Protein AF-A0A4Y2LRU8-F1 (afdb_monomer)

Structure (mmCIF, N/CA/C/O backbone):
data_AF-A0A4Y2LRU8-F1
#
_entry.id   AF-A0A4Y2LRU8-F1
#
loop_
_atom_site.group_PDB
_atom_site.id
_atom_site.type_symbol
_atom_site.label_atom_id
_atom_site.label_alt_id
_atom_site.label_comp_id
_atom_site.label_asym_id
_atom_site.label_entity_id
_atom_site.label_seq_id
_atom_site.pdbx_PDB_ins_code
_atom_site.Cartn_x
_atom_site.Cartn_y
_atom_site.C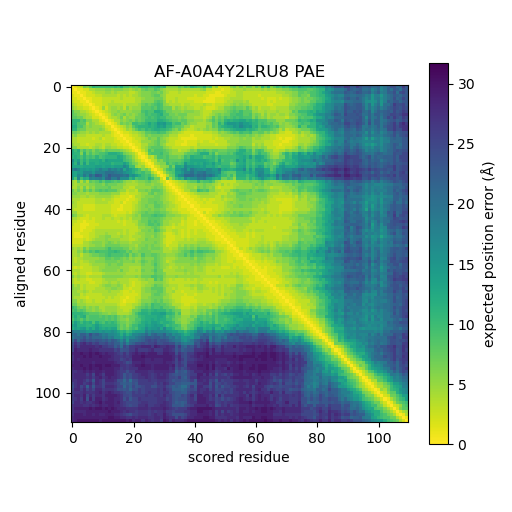artn_z
_atom_site.occupancy
_atom_site.B_iso_or_equiv
_atom_site.auth_seq_id
_atom_site.auth_comp_id
_atom_site.auth_asym_id
_atom_site.auth_atom_id
_atom_site.pdbx_PDB_model_num
ATOM 1 N N . MET A 1 1 ? 4.667 8.008 -13.797 1.00 80.56 1 MET A N 1
ATOM 2 C CA . MET A 1 1 ? 3.873 7.332 -12.744 1.00 80.56 1 MET A CA 1
ATOM 3 C C . MET A 1 1 ? 2.495 6.998 -13.292 1.00 80.56 1 MET A C 1
ATOM 5 O O . MET A 1 1 ? 2.049 7.677 -14.206 1.00 80.56 1 MET A O 1
ATOM 9 N N . ALA A 1 2 ? 1.845 5.966 -12.761 1.00 84.56 2 ALA A N 1
ATOM 10 C CA . ALA A 1 2 ? 0.486 5.568 -13.115 1.00 84.56 2 ALA A CA 1
ATOM 11 C C . ALA A 1 2 ? -0.316 5.267 -11.844 1.00 84.56 2 ALA A C 1
ATOM 13 O O . ALA A 1 2 ? 0.250 4.797 -10.857 1.00 84.56 2 ALA A O 1
ATOM 14 N N . LYS A 1 3 ? -1.623 5.531 -11.871 1.00 88.62 3 LYS A N 1
ATOM 15 C CA . LYS A 1 3 ? -2.538 5.179 -10.784 1.00 88.62 3 LYS A CA 1
ATOM 16 C C . LYS A 1 3 ? -3.187 3.837 -11.096 1.00 88.62 3 LYS A C 1
ATOM 18 O O . LYS A 1 3 ? -3.695 3.651 -12.200 1.00 88.62 3 LYS A O 1
ATOM 23 N N . ILE A 1 4 ? -3.170 2.909 -10.146 1.00 87.12 4 ILE A N 1
ATOM 24 C CA . ILE A 1 4 ? -3.835 1.610 -10.288 1.00 87.12 4 ILE A CA 1
ATOM 25 C C . ILE A 1 4 ? -4.860 1.416 -9.181 1.00 87.12 4 ILE A C 1
ATOM 27 O O . ILE A 1 4 ? -4.655 1.845 -8.047 1.00 87.12 4 ILE A O 1
ATOM 31 N N . ARG A 1 5 ? -5.953 0.727 -9.505 1.00 89.19 5 ARG A N 1
ATOM 32 C CA . ARG A 1 5 ? -6.940 0.312 -8.512 1.00 89.19 5 ARG A CA 1
ATOM 33 C C . ARG A 1 5 ? -6.516 -1.008 -7.883 1.00 89.19 5 ARG A C 1
ATOM 35 O O . ARG A 1 5 ? -6.209 -1.966 -8.591 1.00 89.19 5 ARG A O 1
ATOM 42 N N . ILE A 1 6 ? -6.548 -1.056 -6.561 1.00 88.19 6 ILE A N 1
ATOM 43 C CA . ILE A 1 6 ? -6.224 -2.235 -5.767 1.00 88.19 6 ILE A CA 1
ATOM 44 C C . ILE A 1 6 ? -7.457 -2.699 -4.997 1.00 88.19 6 ILE A C 1
ATOM 46 O O . ILE A 1 6 ? -8.370 -1.920 -4.720 1.00 88.19 6 ILE A O 1
ATOM 50 N N . SER A 1 7 ? -7.479 -3.981 -4.651 1.00 87.56 7 SER A N 1
ATOM 51 C CA . SER A 1 7 ? -8.508 -4.577 -3.804 1.00 87.56 7 SER A CA 1
ATOM 52 C C . SER A 1 7 ? -7.855 -5.464 -2.755 1.00 87.56 7 SER A C 1
ATOM 54 O O . SER A 1 7 ? -7.015 -6.294 -3.113 1.00 87.56 7 SER A O 1
ATOM 56 N N . SER A 1 8 ? -8.264 -5.337 -1.495 1.00 85.06 8 SER A N 1
ATOM 57 C CA . SER A 1 8 ? -7.790 -6.193 -0.408 1.00 85.06 8 SER A CA 1
ATOM 58 C C . SER A 1 8 ? -8.908 -7.129 0.058 1.00 85.06 8 SER A C 1
ATOM 60 O O . SER A 1 8 ? -9.740 -6.736 0.872 1.00 85.06 8 SER A O 1
ATOM 62 N N . PRO A 1 9 ? -8.959 -8.385 -0.424 1.00 79.12 9 PRO A N 1
ATOM 63 C CA . PRO A 1 9 ? -10.004 -9.327 -0.020 1.00 79.12 9 PRO A CA 1
ATOM 64 C C . PRO A 1 9 ? -9.878 -9.779 1.442 1.00 79.12 9 PRO A C 1
ATOM 66 O O . PRO A 1 9 ? -10.834 -10.318 1.989 1.00 79.12 9 PRO A O 1
ATOM 69 N N . ARG A 1 10 ? -8.707 -9.586 2.067 1.00 80.00 10 ARG A N 1
ATOM 70 C CA . ARG A 1 10 ? -8.447 -9.956 3.468 1.00 80.00 10 ARG A CA 1
ATOM 71 C C . ARG A 1 10 ? -8.964 -8.927 4.468 1.00 80.00 10 ARG A C 1
ATOM 73 O O . ARG A 1 10 ? -9.160 -9.270 5.625 1.00 80.00 10 ARG A O 1
ATOM 80 N N . VAL A 1 11 ? -9.182 -7.694 4.024 1.00 80.69 11 VAL A N 1
ATOM 81 C CA . VAL A 1 11 ? -9.775 -6.644 4.846 1.00 80.69 11 VAL A CA 1
ATOM 82 C C . VAL A 1 11 ? -11.289 -6.840 4.810 1.00 80.69 11 VAL A C 1
ATOM 84 O O . VAL A 1 11 ? -11.926 -6.732 3.759 1.00 80.69 11 VAL A O 1
ATOM 87 N N . THR A 1 12 ? -11.857 -7.238 5.945 1.00 78.31 12 THR A N 1
ATOM 88 C CA . THR A 1 12 ? -13.291 -7.528 6.075 1.00 78.31 12 THR A CA 1
ATOM 89 C C . THR A 1 12 ? -14.113 -6.266 6.244 1.00 78.31 12 THR A C 1
ATOM 91 O O . THR A 1 12 ? -15.221 -6.197 5.709 1.00 78.31 12 THR A O 1
ATOM 94 N N . ASP A 1 13 ? -13.534 -5.284 6.924 1.00 80.56 13 ASP A N 1
ATOM 95 C CA . ASP A 1 13 ? -14.196 -4.059 7.332 1.00 80.56 13 ASP A CA 1
ATOM 96 C C . ASP A 1 13 ? -14.176 -3.025 6.204 1.00 80.56 13 ASP A C 1
ATOM 98 O O . ASP A 1 13 ? -13.271 -2.983 5.365 1.00 80.56 13 ASP A O 1
ATOM 102 N N . ASN A 1 14 ? -15.210 -2.192 6.166 1.00 79.75 14 ASN A N 1
ATOM 103 C CA . ASN A 1 14 ? -15.301 -1.103 5.203 1.00 79.75 14 ASN A CA 1
ATOM 104 C C . ASN A 1 14 ? -14.736 0.181 5.809 1.00 79.75 14 ASN A C 1
ATOM 106 O O . ASN A 1 14 ? -14.910 0.427 6.999 1.00 79.75 14 ASN A O 1
ATOM 110 N N . ASN A 1 15 ? -14.146 1.024 4.959 1.00 84.81 15 ASN A N 1
ATOM 111 C CA . ASN A 1 15 ? -13.647 2.354 5.318 1.00 84.81 15 ASN A CA 1
ATOM 112 C C . ASN A 1 15 ? -12.589 2.306 6.425 1.00 84.81 15 ASN A C 1
ATOM 114 O O . ASN A 1 15 ? -12.646 3.069 7.383 1.00 84.81 15 ASN A O 1
ATOM 118 N N . VAL A 1 16 ? -11.637 1.387 6.278 1.00 86.25 16 VAL A N 1
ATOM 119 C CA . VAL A 1 16 ? -10.529 1.220 7.219 1.00 86.25 16 VAL A CA 1
ATOM 120 C C . VAL A 1 16 ? -9.223 1.704 6.624 1.00 86.25 16 VAL A C 1
ATOM 122 O O . VAL A 1 16 ? -8.973 1.543 5.424 1.00 86.25 16 VAL A O 1
ATOM 125 N N . ASP A 1 17 ? -8.384 2.257 7.489 1.00 87.44 17 ASP A N 1
ATOM 126 C CA . ASP A 1 17 ? -7.029 2.641 7.138 1.00 87.44 17 ASP A CA 1
ATOM 127 C C . ASP A 1 17 ? -6.116 1.422 7.154 1.00 87.44 17 ASP A C 1
ATOM 129 O O . ASP A 1 17 ? -6.102 0.618 8.092 1.00 87.44 17 ASP A O 1
ATOM 133 N N . VAL A 1 18 ? -5.346 1.285 6.081 1.00 86.75 18 VAL A N 1
ATOM 134 C CA . VAL A 1 18 ? -4.384 0.207 5.909 1.00 86.75 18 VAL A CA 1
ATOM 135 C C . VAL A 1 18 ? -3.015 0.760 5.560 1.00 86.75 18 VAL A C 1
ATOM 137 O O . VAL A 1 18 ? -2.893 1.743 4.829 1.00 86.75 18 VAL A O 1
ATOM 140 N N . ILE A 1 19 ? -1.981 0.076 6.033 1.00 86.75 19 ILE A N 1
ATOM 141 C CA . ILE A 1 19 ? -0.637 0.178 5.482 1.00 86.75 19 ILE A CA 1
ATOM 142 C C . ILE A 1 19 ? -0.579 -0.803 4.319 1.00 86.75 19 ILE A C 1
ATOM 144 O O . ILE A 1 19 ? -0.732 -2.013 4.495 1.00 86.75 19 ILE A O 1
ATOM 148 N N . VAL A 1 20 ? -0.383 -0.276 3.115 1.00 84.38 20 VAL A N 1
ATOM 149 C CA . VAL A 1 20 ? -0.068 -1.083 1.941 1.00 84.38 20 VAL A CA 1
ATOM 150 C C . VAL A 1 20 ? 1.442 -1.169 1.836 1.00 84.38 20 VAL A C 1
ATOM 152 O O . VAL A 1 20 ? 2.094 -0.165 1.563 1.00 84.38 20 VAL A O 1
ATOM 155 N N . GLU A 1 21 ? 1.991 -2.365 2.020 1.00 82.00 21 GLU A N 1
ATOM 156 C CA . GLU A 1 21 ? 3.394 -2.652 1.739 1.00 82.00 21 GLU A CA 1
ATOM 157 C C . GLU A 1 21 ? 3.522 -3.381 0.409 1.00 82.00 21 GLU A C 1
ATOM 159 O O . GLU A 1 21 ? 2.810 -4.351 0.118 1.00 82.00 21 GLU A O 1
ATOM 164 N N . SER A 1 22 ? 4.450 -2.922 -0.422 1.00 74.38 22 SER A N 1
ATOM 165 C CA . SER A 1 22 ? 4.690 -3.562 -1.702 1.00 74.38 22 SER A CA 1
ATOM 166 C C . SER A 1 22 ? 5.450 -4.870 -1.559 1.00 74.38 22 SER A C 1
ATOM 168 O O . SER A 1 22 ? 6.233 -5.107 -0.637 1.00 74.38 22 SER A O 1
ATOM 170 N N . ASN A 1 23 ? 5.213 -5.766 -2.513 1.00 70.81 23 ASN A N 1
ATOM 171 C CA . ASN A 1 23 ? 5.938 -7.017 -2.558 1.00 70.81 23 ASN A CA 1
ATOM 172 C C . ASN A 1 23 ? 7.424 -6.738 -2.852 1.00 70.81 23 ASN A C 1
ATOM 174 O O . ASN A 1 23 ? 7.761 -6.234 -3.925 1.00 70.81 23 ASN A O 1
ATOM 178 N N . LYS A 1 24 ? 8.315 -7.120 -1.923 1.00 61.66 24 LYS A N 1
ATOM 179 C CA . LYS A 1 24 ? 9.776 -6.939 -2.035 1.00 61.66 24 LYS A CA 1
ATOM 180 C C . LYS A 1 24 ? 10.352 -7.446 -3.362 1.00 61.66 24 LYS A C 1
ATOM 182 O O . LYS A 1 24 ? 11.320 -6.875 -3.855 1.00 61.66 24 LYS A O 1
ATOM 187 N N . PHE A 1 25 ? 9.741 -8.461 -3.979 1.00 57.00 25 PHE A N 1
ATOM 188 C CA . PHE A 1 25 ? 10.172 -8.974 -5.283 1.00 57.00 25 PHE A CA 1
ATOM 189 C C . PHE A 1 25 ? 9.978 -7.973 -6.437 1.00 57.00 25 PHE A C 1
ATOM 191 O O . PHE A 1 25 ? 10.803 -7.954 -7.348 1.00 57.00 25 PHE A O 1
ATOM 198 N N . LEU A 1 26 ? 8.955 -7.109 -6.379 1.00 59.31 26 LEU A N 1
ATOM 199 C CA . LEU A 1 26 ? 8.736 -6.036 -7.363 1.00 59.31 26 LEU A CA 1
ATOM 200 C C . LEU A 1 26 ? 9.725 -4.874 -7.176 1.00 59.31 26 LEU A C 1
ATOM 202 O O . LEU A 1 26 ? 10.159 -4.265 -8.156 1.00 59.31 26 LEU A O 1
ATOM 206 N N . LEU A 1 27 ? 10.131 -4.620 -5.927 1.00 57.94 27 LEU A N 1
ATOM 207 C CA . LEU A 1 27 ? 11.110 -3.591 -5.568 1.00 57.94 27 LEU A CA 1
ATOM 208 C C . LEU A 1 27 ? 12.551 -3.989 -5.933 1.00 57.94 27 LEU A C 1
ATOM 210 O O . LEU A 1 27 ? 13.276 -3.201 -6.536 1.00 57.94 27 LEU A O 1
ATOM 214 N N . MET A 1 28 ? 12.978 -5.215 -5.601 1.00 50.91 28 MET A N 1
ATOM 215 C CA . MET A 1 28 ? 14.382 -5.642 -5.738 1.00 50.91 28 MET A CA 1
ATOM 216 C C . MET A 1 28 ? 14.852 -5.825 -7.189 1.00 50.91 28 MET A C 1
ATOM 218 O O . MET A 1 28 ? 16.054 -5.818 -7.440 1.00 50.91 28 MET A O 1
ATOM 222 N N . ARG A 1 29 ? 13.940 -5.967 -8.160 1.00 57.56 29 ARG A N 1
ATOM 223 C CA . ARG A 1 29 ? 14.293 -6.181 -9.578 1.00 57.56 29 ARG A CA 1
ATOM 224 C C . ARG A 1 29 ? 14.235 -4.927 -10.456 1.00 57.56 29 ARG A C 1
ATOM 226 O O . ARG A 1 29 ? 14.363 -5.046 -11.671 1.00 57.56 29 ARG A O 1
ATOM 233 N N . ARG A 1 30 ? 14.049 -3.732 -9.871 1.00 57.19 30 ARG A N 1
ATOM 234 C CA . ARG A 1 30 ? 13.761 -2.478 -10.611 1.00 57.19 30 ARG A CA 1
ATOM 235 C C . ARG A 1 30 ? 12.548 -2.599 -11.553 1.00 57.19 30 ARG A C 1
ATOM 237 O O . ARG A 1 30 ? 12.442 -1.847 -12.516 1.00 57.19 30 ARG A O 1
ATOM 244 N N . GLU A 1 31 ? 11.639 -3.537 -11.277 1.00 70.00 31 GLU A N 1
ATOM 245 C CA . GLU A 1 31 ? 10.520 -3.841 -12.169 1.00 70.00 31 GLU A CA 1
ATOM 246 C C . GLU A 1 31 ? 9.444 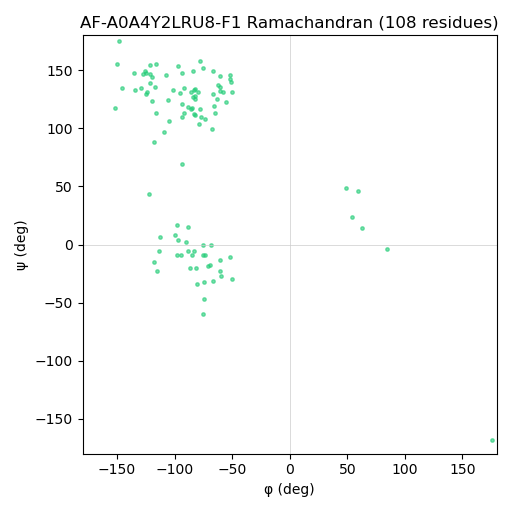-2.768 -12.093 1.00 70.00 31 GLU A C 1
ATOM 248 O O . GLU A 1 31 ? 9.128 -2.100 -13.079 1.00 70.00 31 GLU A O 1
ATOM 253 N N . VAL A 1 32 ? 8.904 -2.579 -10.894 1.00 72.06 32 VAL A N 1
ATOM 254 C CA . VAL A 1 32 ? 7.818 -1.648 -10.619 1.00 72.06 32 VAL A CA 1
ATOM 255 C C . VAL A 1 32 ? 7.968 -1.195 -9.171 1.00 72.06 32 VAL A C 1
ATOM 257 O O . VAL A 1 32 ? 7.878 -2.004 -8.249 1.00 72.06 32 VAL A O 1
ATOM 260 N N . ALA A 1 33 ? 8.192 0.099 -8.962 1.00 76.06 33 ALA A N 1
ATOM 261 C CA . ALA A 1 33 ? 8.249 0.676 -7.632 1.00 76.06 33 ALA A CA 1
ATOM 262 C C . ALA A 1 33 ? 6.834 1.017 -7.163 1.00 76.06 33 ALA A C 1
ATOM 264 O O . ALA A 1 33 ? 6.130 1.842 -7.754 1.00 76.06 33 ALA A O 1
ATOM 265 N N . ILE A 1 34 ? 6.433 0.353 -6.087 1.00 76.31 34 ILE A N 1
ATOM 266 C CA . ILE A 1 34 ? 5.180 0.593 -5.390 1.00 76.31 34 ILE A CA 1
ATOM 267 C C . ILE A 1 34 ? 5.567 1.079 -3.988 1.00 76.31 34 ILE A C 1
ATOM 269 O O . ILE A 1 34 ? 6.190 0.310 -3.248 1.00 76.31 34 ILE A O 1
ATOM 273 N N . PRO A 1 35 ? 5.288 2.343 -3.632 1.00 71.88 35 PRO A N 1
ATOM 274 C CA . PRO A 1 35 ? 5.651 2.872 -2.326 1.00 71.88 35 PRO A CA 1
ATOM 275 C C . PRO A 1 35 ? 4.845 2.176 -1.228 1.00 71.88 35 PRO A C 1
ATOM 277 O O . PRO A 1 35 ? 3.690 1.802 -1.445 1.00 71.88 35 PRO A O 1
ATOM 280 N N . SER A 1 36 ? 5.438 2.044 -0.041 1.00 80.81 36 SER A N 1
ATOM 281 C CA . SER A 1 36 ? 4.643 1.773 1.154 1.00 80.81 36 SER A CA 1
ATOM 282 C C . SER A 1 36 ? 3.782 3.000 1.444 1.00 80.81 36 SER A C 1
ATOM 284 O O . SER A 1 36 ? 4.271 4.129 1.404 1.00 80.81 36 SER A O 1
ATOM 286 N N . THR A 1 37 ? 2.482 2.816 1.648 1.00 83.31 37 THR A N 1
ATOM 287 C CA . THR A 1 37 ? 1.534 3.936 1.768 1.00 83.31 37 THR A CA 1
ATOM 288 C C . THR A 1 37 ? 0.435 3.597 2.758 1.00 83.31 37 THR A C 1
ATOM 290 O O . THR A 1 37 ? -0.138 2.512 2.698 1.00 83.31 37 THR A O 1
ATOM 293 N N . ILE A 1 38 ? 0.122 4.546 3.641 1.00 85.50 38 ILE A N 1
ATOM 294 C CA . ILE A 1 38 ? -1.097 4.510 4.449 1.00 85.50 38 ILE A CA 1
ATOM 295 C C . ILE A 1 38 ? -2.242 5.054 3.595 1.00 85.50 38 ILE A C 1
ATOM 297 O O . ILE A 1 38 ? -2.118 6.131 3.010 1.00 85.50 38 ILE A O 1
ATOM 301 N N . MET A 1 39 ? -3.344 4.314 3.496 1.00 88.06 39 MET A N 1
ATOM 302 C CA . MET A 1 39 ? -4.545 4.771 2.796 1.00 88.06 39 MET A CA 1
ATOM 303 C C . MET A 1 39 ? -5.817 4.179 3.383 1.00 88.06 39 MET A C 1
ATOM 305 O O . MET A 1 39 ? -5.811 3.071 3.912 1.00 88.06 39 MET A O 1
ATOM 309 N N . THR A 1 40 ? -6.928 4.876 3.182 1.00 88.94 40 THR A N 1
ATOM 310 C CA . THR A 1 40 ? -8.258 4.362 3.499 1.00 88.94 40 THR A CA 1
ATOM 311 C C . THR A 1 40 ? -8.782 3.497 2.354 1.00 88.94 40 THR A C 1
ATOM 313 O O . THR A 1 40 ? -8.841 3.936 1.202 1.00 88.94 40 THR A O 1
ATOM 316 N N . LEU A 1 41 ? -9.198 2.265 2.653 1.00 88.56 41 LEU A N 1
ATOM 317 C CA . LEU A 1 41 ? -9.887 1.409 1.689 1.00 88.56 41 LEU A CA 1
ATOM 318 C C . LEU A 1 41 ? -11.397 1.644 1.742 1.00 88.56 41 LEU A C 1
ATOM 320 O O . LEU A 1 41 ? -12.059 1.328 2.731 1.00 88.56 41 LEU A O 1
ATOM 324 N N . LEU A 1 42 ? -11.963 2.100 0.627 1.00 88.06 42 LEU A N 1
ATOM 325 C CA . LEU A 1 42 ? -13.405 2.236 0.438 1.00 88.06 42 LEU A CA 1
ATOM 326 C C . LEU A 1 42 ? -13.945 0.975 -0.237 1.00 88.06 42 LEU A C 1
ATOM 328 O O . LEU A 1 42 ? -13.516 0.607 -1.338 1.00 88.06 42 LEU A O 1
ATOM 332 N N . ASN A 1 43 ? -14.884 0.293 0.425 1.00 87.38 43 ASN A N 1
ATOM 333 C CA . ASN A 1 43 ? -15.442 -0.986 -0.037 1.00 87.38 43 ASN A CA 1
ATOM 334 C C . ASN A 1 43 ? -14.347 -1.989 -0.446 1.00 87.38 43 ASN A C 1
ATOM 336 O O . ASN A 1 43 ? -14.381 -2.559 -1.539 1.00 87.38 43 ASN A O 1
ATOM 340 N N . LYS A 1 44 ? -13.333 -2.159 0.415 1.00 87.31 44 LYS A N 1
ATOM 341 C CA . LYS A 1 44 ? -12.175 -3.049 0.196 1.00 87.31 44 LYS A CA 1
ATOM 342 C C . LYS A 1 44 ? -11.298 -2.674 -1.003 1.00 87.31 44 LYS A C 1
ATOM 344 O O . LYS A 1 44 ? -10.475 -3.486 -1.430 1.00 87.31 44 LYS A O 1
ATOM 349 N N . SER A 1 45 ? -11.460 -1.472 -1.558 1.00 88.50 45 SER A N 1
ATOM 350 C CA . SER A 1 45 ? -10.703 -0.991 -2.711 1.00 88.50 45 SER A CA 1
ATOM 351 C C . SER A 1 45 ? -10.024 0.347 -2.446 1.00 88.50 45 SER A C 1
ATOM 353 O O . SER A 1 45 ? -10.513 1.161 -1.670 1.00 88.50 45 SER A O 1
ATOM 355 N N . GLY A 1 46 ? -8.889 0.559 -3.100 1.00 89.00 46 GLY A N 1
ATOM 356 C CA . GLY A 1 46 ? -8.101 1.783 -3.000 1.00 89.00 46 GLY A CA 1
ATOM 357 C C . GLY A 1 46 ? -7.387 2.076 -4.311 1.00 89.00 46 GLY A C 1
ATOM 358 O O . GLY A 1 46 ? -7.441 1.278 -5.253 1.00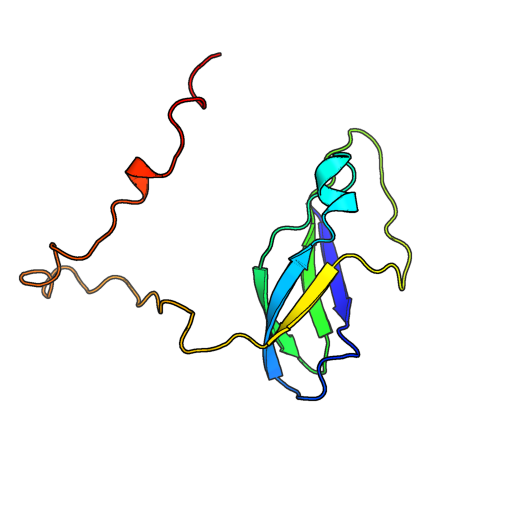 8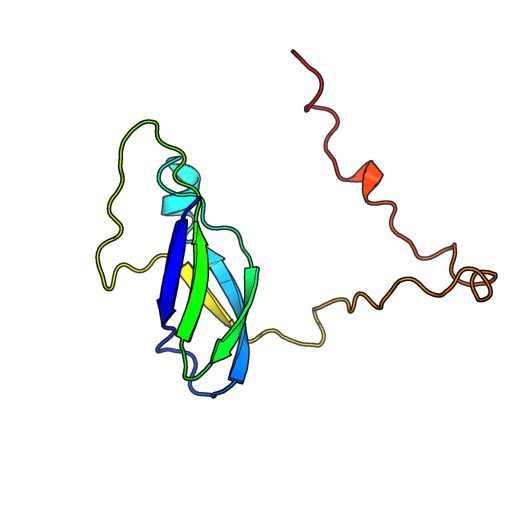9.00 46 GLY A O 1
ATOM 359 N N . GLU A 1 47 ? -6.712 3.215 -4.378 1.00 89.62 47 GLU A N 1
ATOM 360 C CA . GLU A 1 47 ? -5.928 3.616 -5.541 1.00 89.62 47 GLU A CA 1
ATOM 361 C C . GLU A 1 47 ? -4.495 3.913 -5.130 1.00 89.62 47 GLU A C 1
ATOM 363 O O . GLU A 1 47 ? -4.262 4.693 -4.212 1.00 89.62 47 GLU A O 1
ATOM 368 N N . LEU A 1 48 ? -3.539 3.321 -5.838 1.00 86.94 48 LEU A N 1
ATOM 369 C CA . LEU A 1 48 ? -2.124 3.417 -5.515 1.00 86.94 48 LEU A CA 1
ATOM 370 C C . LEU A 1 48 ? -1.350 4.015 -6.683 1.00 86.94 48 LEU A C 1
ATOM 372 O O . LEU A 1 48 ? -1.591 3.677 -7.846 1.00 86.94 48 LEU A O 1
ATOM 376 N N . TRP A 1 49 ? -0.404 4.891 -6.363 1.00 84.50 49 TRP A N 1
ATOM 377 C CA . TRP A 1 49 ? 0.542 5.414 -7.336 1.00 84.50 49 TRP A CA 1
ATOM 378 C C . TRP A 1 49 ? 1.700 4.450 -7.513 1.00 84.50 49 TRP A C 1
ATOM 380 O O . T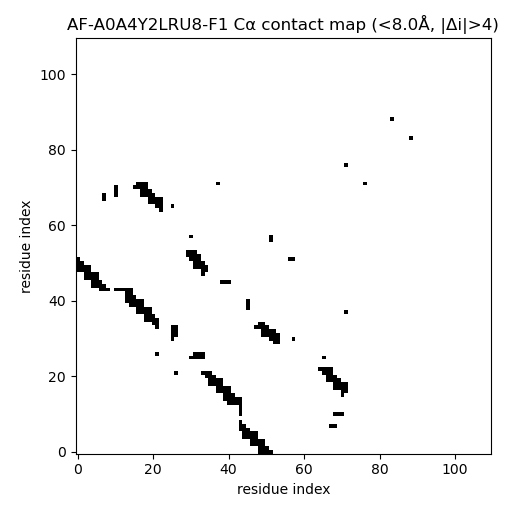RP A 1 49 ? 2.286 3.965 -6.551 1.00 84.50 49 TRP A O 1
ATOM 390 N N . VAL A 1 50 ? 2.030 4.186 -8.768 1.00 84.00 50 VAL A N 1
ATOM 391 C CA . VAL A 1 50 ? 3.048 3.223 -9.152 1.00 84.00 50 VAL A CA 1
ATOM 392 C C . VAL A 1 50 ? 4.017 3.878 -10.123 1.00 84.00 50 VAL A C 1
ATOM 394 O O . VAL A 1 50 ? 3.622 4.564 -11.075 1.00 84.00 50 VAL A O 1
ATOM 397 N N . ALA A 1 51 ? 5.307 3.669 -9.892 1.00 83.75 51 ALA A N 1
ATOM 398 C CA . ALA A 1 51 ? 6.361 4.110 -10.786 1.00 83.75 51 ALA A CA 1
ATOM 399 C C . ALA A 1 51 ? 6.932 2.906 -11.541 1.00 83.75 51 ALA A C 1
ATOM 401 O O . ALA A 1 51 ? 7.376 1.926 -10.948 1.00 83.75 51 ALA A O 1
ATOM 402 N N . ASN A 1 52 ? 6.923 2.985 -12.870 1.00 84.06 52 ASN A N 1
ATOM 403 C CA . ASN A 1 52 ? 7.674 2.049 -13.693 1.00 84.06 52 ASN A CA 1
ATOM 404 C C . ASN A 1 52 ? 9.146 2.471 -13.664 1.00 84.06 52 ASN A C 1
ATOM 406 O O . ASN A 1 52 ? 9.465 3.570 -14.111 1.00 84.06 52 ASN A O 1
ATOM 410 N N . GLY A 1 53 ? 10.010 1.614 -13.120 1.00 79.00 53 GLY A N 1
ATOM 411 C CA . GLY A 1 53 ? 11.454 1.853 -13.066 1.00 79.00 53 GLY A CA 1
ATOM 412 C C . GLY A 1 53 ? 12.188 1.469 -14.354 1.00 79.00 53 GLY A C 1
ATOM 413 O O . GLY A 1 53 ? 13.389 1.702 -14.459 1.00 79.00 53 GLY A O 1
ATOM 414 N N . HIS A 1 54 ? 11.494 0.872 -15.329 1.00 78.06 54 HIS A N 1
ATOM 415 C CA . HIS A 1 54 ? 12.070 0.472 -16.607 1.00 78.06 54 HIS A CA 1
ATOM 416 C C . HIS A 1 54 ? 11.837 1.492 -17.723 1.00 78.06 54 HIS A C 1
ATOM 418 O O . HIS A 1 54 ? 10.796 2.140 -17.805 1.00 78.06 54 HIS A O 1
ATOM 424 N N . ASN A 1 55 ? 12.753 1.479 -18.692 1.00 79.00 55 ASN A N 1
ATOM 425 C CA . ASN A 1 55 ? 12.661 2.247 -19.938 1.00 79.00 55 ASN A CA 1
ATOM 426 C C . ASN A 1 55 ? 11.665 1.645 -20.954 1.00 79.00 55 ASN A C 1
ATOM 428 O O . ASN A 1 55 ? 11.512 2.160 -22.057 1.00 79.00 55 ASN A O 1
ATOM 432 N N . GLN A 1 56 ? 11.013 0.530 -20.610 1.00 82.50 56 GLN A N 1
ATOM 433 C CA . GLN A 1 56 ? 10.030 -0.168 -21.441 1.00 82.50 56 GLN A CA 1
ATOM 434 C C . GLN A 1 56 ? 8.687 -0.255 -20.718 1.00 82.50 56 GLN A C 1
ATOM 436 O O . GLN A 1 56 ? 8.635 -0.267 -19.487 1.00 82.50 56 GLN A O 1
ATOM 441 N N . HIS A 1 57 ? 7.597 -0.360 -21.482 1.00 83.38 57 HIS A N 1
ATOM 442 C CA . HIS A 1 57 ? 6.265 -0.551 -20.917 1.00 83.38 57 HIS A CA 1
ATOM 443 C C . HIS A 1 57 ? 6.176 -1.872 -20.140 1.00 83.38 57 HIS A C 1
ATOM 445 O O . HIS A 1 57 ? 6.660 -2.912 -20.592 1.00 83.38 57 HIS A O 1
ATOM 451 N N . ARG A 1 58 ? 5.533 -1.832 -18.970 1.00 83.19 58 ARG A N 1
ATOM 452 C CA . ARG A 1 58 ? 5.282 -3.003 -18.128 1.00 83.19 58 ARG A CA 1
ATOM 453 C C . ARG A 1 58 ? 3.793 -3.141 -17.863 1.00 83.19 58 ARG A C 1
ATOM 455 O O . ARG A 1 58 ? 3.142 -2.190 -17.440 1.0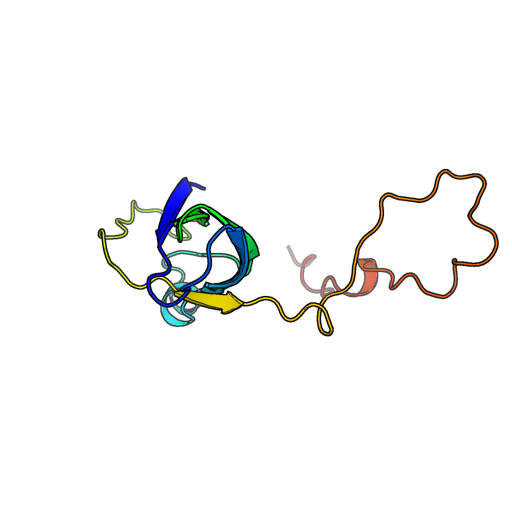0 83.19 58 ARG A O 1
ATOM 462 N N . CYS A 1 59 ? 3.286 -4.349 -18.070 1.00 82.81 59 CYS A N 1
ATOM 463 C CA . CYS A 1 59 ? 1.914 -4.703 -17.746 1.00 82.81 59 CYS A CA 1
ATOM 464 C C . CYS A 1 59 ? 1.851 -5.264 -16.322 1.00 82.81 59 CYS A C 1
ATOM 466 O O . CYS A 1 59 ? 2.648 -6.131 -15.971 1.00 82.81 59 CYS A O 1
ATOM 468 N N . ILE A 1 60 ? 0.868 -4.822 -15.534 1.00 81.62 60 ILE A N 1
ATOM 469 C CA . ILE A 1 60 ? 0.483 -5.465 -14.272 1.00 81.62 60 ILE A CA 1
ATOM 470 C C . ILE A 1 60 ? -0.832 -6.207 -14.539 1.00 81.62 60 ILE A C 1
ATOM 472 O O . ILE A 1 60 ? -1.867 -5.557 -14.711 1.00 81.62 60 ILE A O 1
ATOM 476 N N . PRO A 1 61 ? -0.827 -7.549 -14.630 1.00 82.81 61 PRO A N 1
ATOM 477 C CA . PRO A 1 61 ? -2.041 -8.312 -14.877 1.00 82.81 61 PRO A CA 1
ATOM 478 C C . PRO A 1 61 ? -3.083 -8.114 -13.775 1.00 82.81 61 PRO A C 1
ATOM 480 O O . PRO A 1 61 ? -2.764 -8.032 -12.585 1.00 82.81 61 PRO A O 1
ATOM 483 N N . LYS A 1 62 ? -4.361 -8.110 -14.162 1.00 83.25 62 LYS A N 1
ATOM 484 C CA . LYS A 1 62 ? -5.469 -8.098 -13.203 1.00 83.25 62 LYS A CA 1
ATOM 485 C C . LYS A 1 62 ? -5.371 -9.321 -12.284 1.00 83.25 62 LYS A C 1
ATOM 487 O O . LYS A 1 62 ? -5.215 -10.441 -12.756 1.00 83.25 62 LYS A O 1
ATOM 492 N N . GLY A 1 63 ? -5.480 -9.099 -10.974 1.00 83.50 63 GLY A N 1
ATOM 493 C CA . GLY A 1 63 ? -5.378 -10.157 -9.962 1.00 83.50 63 GLY A CA 1
ATOM 494 C C . GLY A 1 63 ? -3.948 -10.500 -9.529 1.00 83.50 63 GLY A C 1
ATOM 495 O O . GLY A 1 63 ? -3.778 -11.290 -8.602 1.00 83.50 63 GLY A O 1
ATOM 496 N N . MET A 1 64 ? -2.920 -9.892 -10.135 1.00 85.19 64 MET A N 1
ATOM 497 C CA . MET A 1 64 ? -1.545 -10.029 -9.656 1.00 85.19 64 MET A CA 1
ATOM 498 C C . MET A 1 64 ? -1.422 -9.495 -8.222 1.00 85.19 64 MET A C 1
ATOM 500 O O . MET A 1 64 ? -1.871 -8.391 -7.911 1.00 85.19 64 MET A O 1
ATOM 504 N N . ARG A 1 65 ? -0.780 -10.269 -7.336 1.00 84.19 65 ARG A N 1
ATOM 505 C CA . ARG A 1 65 ? -0.486 -9.823 -5.970 1.00 84.19 65 ARG A CA 1
ATOM 506 C C . ARG A 1 65 ? 0.721 -8.892 -5.980 1.00 84.19 65 ARG A C 1
ATOM 508 O O . ARG A 1 65 ? 1.861 -9.340 -6.067 1.00 84.19 65 ARG A O 1
ATOM 515 N N . ILE A 1 66 ? 0.447 -7.604 -5.844 1.00 82.38 66 ILE A N 1
ATOM 516 C CA . ILE A 1 66 ? 1.463 -6.545 -5.864 1.00 82.38 66 ILE A CA 1
ATOM 517 C C . ILE A 1 66 ? 1.971 -6.138 -4.474 1.00 82.38 66 ILE A C 1
ATOM 519 O O . ILE A 1 66 ? 2.954 -5.411 -4.362 1.00 82.38 66 ILE A O 1
ATOM 523 N N . GLY A 1 67 ? 1.329 -6.624 -3.413 1.00 84.38 67 GLY A N 1
ATOM 524 C CA . GLY A 1 67 ? 1.658 -6.268 -2.039 1.00 84.38 67 GLY A CA 1
ATOM 525 C C . GLY A 1 67 ? 0.704 -6.890 -1.029 1.00 84.38 67 GLY A C 1
ATOM 526 O O . GLY A 1 67 ? -0.097 -7.771 -1.371 1.00 84.38 67 GLY A O 1
ATOM 527 N N . TYR A 1 68 ? 0.805 -6.403 0.201 1.00 85.12 68 TYR A N 1
ATOM 528 C CA . TYR A 1 68 ? -0.044 -6.748 1.333 1.00 85.12 68 TYR A CA 1
ATOM 529 C C . TYR A 1 68 ? -0.653 -5.473 1.908 1.00 85.12 68 TYR A C 1
ATOM 531 O O . TYR A 1 68 ? -0.044 -4.411 1.840 1.00 85.12 68 TYR A O 1
ATOM 539 N N . ALA A 1 69 ? -1.870 -5.585 2.429 1.00 86.56 69 ALA A N 1
ATOM 540 C CA . ALA A 1 69 ? -2.536 -4.509 3.142 1.00 86.56 69 ALA A CA 1
ATOM 541 C C . ALA A 1 69 ? -2.823 -4.998 4.558 1.00 86.56 69 ALA A C 1
ATOM 543 O O . ALA A 1 69 ? -3.473 -6.036 4.724 1.00 86.56 69 ALA A O 1
ATOM 544 N N . GLU A 1 70 ? -2.333 -4.259 5.542 1.00 88.25 70 GLU A N 1
ATOM 545 C CA . GLU A 1 70 ? -2.515 -4.539 6.964 1.00 88.25 70 GLU A CA 1
ATOM 546 C C . GLU A 1 70 ? -3.237 -3.369 7.618 1.00 88.25 70 GLU A C 1
ATOM 548 O O . GLU A 1 70 ? -3.029 -2.225 7.225 1.00 88.25 70 GLU A O 1
ATOM 553 N N . LEU A 1 71 ? -4.111 -3.647 8.586 1.00 87.50 71 LEU A N 1
ATOM 554 C CA . LEU A 1 71 ? -4.810 -2.592 9.315 1.00 87.50 71 LEU A CA 1
ATOM 555 C C . LEU A 1 71 ? -3.795 -1.703 10.032 1.00 87.50 71 LEU A C 1
ATOM 557 O O . LEU A 1 71 ? -2.869 -2.199 10.678 1.00 87.50 71 LEU A O 1
ATOM 561 N N . VAL A 1 72 ? -3.991 -0.391 9.938 1.00 85.19 72 VAL A N 1
ATOM 562 C CA . VAL A 1 72 ? -3.204 0.556 10.723 1.00 85.19 72 VAL A CA 1
ATOM 563 C C . VAL A 1 72 ? -3.493 0.316 12.202 1.00 85.19 72 VAL A C 1
ATOM 565 O O . VAL A 1 72 ? -4.646 0.375 12.625 1.00 85.19 72 VAL A O 1
ATOM 568 N N . ASN A 1 73 ? -2.448 0.086 13.000 1.00 83.19 73 ASN A N 1
ATOM 569 C CA . ASN A 1 73 ? -2.560 0.180 14.450 1.00 83.19 73 ASN A CA 1
ATOM 570 C C . ASN A 1 73 ? -2.418 1.656 14.865 1.00 83.19 73 ASN A C 1
ATOM 572 O O . ASN A 1 73 ? -1.312 2.195 14.751 1.00 83.19 73 ASN A O 1
ATOM 576 N N . PRO A 1 74 ? -3.475 2.308 15.388 1.00 76.00 74 PRO A N 1
ATOM 577 C CA . PRO A 1 74 ? -3.418 3.718 15.769 1.00 76.00 74 PRO A CA 1
ATOM 578 C C . PRO A 1 74 ? -2.357 4.011 16.834 1.00 76.00 74 PRO A C 1
ATOM 580 O O . PRO A 1 74 ? -1.822 5.111 16.874 1.00 76.00 74 PRO A O 1
ATOM 583 N N . THR A 1 75 ? -2.003 3.033 17.677 1.00 78.31 75 THR A N 1
ATOM 584 C CA . THR A 1 75 ? -0.981 3.218 18.722 1.00 78.31 75 THR A CA 1
ATOM 585 C C . THR A 1 75 ? 0.446 3.235 18.174 1.00 78.31 75 THR A C 1
ATOM 587 O O . THR A 1 75 ? 1.383 3.490 18.925 1.00 78.31 75 THR A O 1
ATOM 590 N N . CYS A 1 76 ? 0.633 2.902 16.896 1.00 72.06 76 CYS A N 1
ATOM 591 C CA . CYS A 1 76 ? 1.937 2.797 16.240 1.00 72.06 76 CYS A CA 1
ATOM 592 C C . CYS A 1 76 ? 2.151 3.875 15.167 1.00 72.06 76 CYS A C 1
ATOM 594 O O . CYS A 1 76 ? 3.147 3.818 14.449 1.00 72.06 76 CYS A O 1
ATOM 596 N N . VAL A 1 77 ? 1.230 4.836 15.038 1.00 71.69 77 VAL A N 1
ATOM 597 C CA . VAL A 1 77 ? 1.305 5.919 14.051 1.00 71.69 77 VAL A CA 1
ATOM 598 C C . VAL A 1 77 ? 1.406 7.259 14.767 1.00 71.69 77 VAL A C 1
ATOM 600 O O . VAL A 1 77 ? 0.685 7.520 15.725 1.00 71.69 77 VAL A O 1
ATOM 603 N N . ASN A 1 78 ? 2.303 8.117 14.283 1.00 72.94 78 ASN A N 1
ATOM 604 C CA . ASN A 1 78 ? 2.367 9.505 14.720 1.00 72.94 78 ASN A CA 1
ATOM 605 C C . ASN A 1 78 ? 1.336 10.334 13.954 1.00 72.94 78 ASN A C 1
ATOM 607 O O . ASN A 1 78 ? 1.261 10.261 12.726 1.00 72.94 78 ASN A O 1
ATOM 611 N N . THR A 1 79 ? 0.586 11.164 14.669 1.00 66.75 79 THR A N 1
ATOM 612 C CA . THR A 1 79 ? -0.287 12.166 14.057 1.00 66.75 79 THR A CA 1
ATOM 613 C C . THR A 1 79 ? 0.546 13.388 13.691 1.00 66.75 79 THR A C 1
ATOM 615 O O . THR A 1 79 ? 1.215 13.960 14.549 1.00 66.75 79 THR A O 1
ATOM 618 N N . LEU A 1 80 ? 0.503 13.800 12.425 1.00 68.62 80 LEU A N 1
ATOM 619 C CA . LEU A 1 80 ? 0.998 15.106 11.999 1.00 68.62 80 LEU A CA 1
ATOM 620 C C . LEU A 1 80 ? -0.192 16.067 12.009 1.00 68.62 80 LEU A C 1
ATOM 622 O O . LEU A 1 80 ? -1.114 15.915 11.209 1.00 68.62 80 LEU A O 1
ATOM 626 N N . SER A 1 81 ? -0.207 17.010 12.945 1.00 69.06 81 SER A N 1
ATOM 627 C CA . SER A 1 81 ? -1.158 18.122 12.938 1.00 69.06 81 SER A CA 1
ATOM 628 C C . SER A 1 81 ? -0.729 19.185 11.927 1.00 69.06 81 SER A C 1
ATOM 630 O O . SER A 1 81 ? 0.445 19.266 11.555 1.00 69.06 81 SER A O 1
ATOM 632 N N . GLU A 1 82 ? -1.681 20.009 11.483 1.00 71.12 82 GLU A N 1
ATOM 633 C CA . GLU A 1 82 ? -1.358 21.225 10.735 1.00 71.12 82 GLU A CA 1
ATOM 634 C C . GLU A 1 82 ? -0.313 22.047 11.508 1.00 71.12 82 GLU A C 1
ATOM 636 O O . GLU A 1 82 ? -0.311 22.022 12.746 1.00 71.12 82 GLU A O 1
ATOM 641 N N . PRO A 1 83 ? 0.605 22.740 10.812 1.00 65.38 83 PRO A N 1
ATOM 642 C CA . PRO A 1 83 ? 1.559 23.601 11.489 1.00 65.38 83 PRO A CA 1
ATOM 643 C C . PRO A 1 83 ? 0.786 24.608 12.343 1.00 65.38 83 PRO A C 1
ATOM 645 O O . PRO A 1 83 ? -0.056 25.342 11.826 1.00 65.38 83 PRO A O 1
ATOM 648 N N . LEU A 1 84 ? 1.070 24.615 13.649 1.00 59.97 84 LEU A N 1
ATOM 649 C CA . LEU A 1 84 ? 0.553 25.624 14.569 1.00 59.97 84 LEU A CA 1
ATOM 650 C C . LEU A 1 84 ? 0.833 27.003 13.964 1.00 59.97 84 LEU A C 1
ATOM 652 O O . LEU A 1 84 ? 1.952 27.275 13.513 1.00 59.97 84 LEU A O 1
ATOM 656 N N . SER A 1 85 ? -0.184 27.866 13.924 1.00 57.31 85 SER A N 1
ATOM 657 C CA . SER A 1 85 ? 0.011 29.262 13.547 1.00 57.31 85 SER A CA 1
ATOM 658 C C . SER A 1 85 ? 1.126 29.860 14.400 1.00 57.31 85 SER A C 1
ATOM 660 O O . SER A 1 85 ? 1.256 29.543 15.581 1.00 57.31 85 SER A O 1
ATOM 662 N N . HIS A 1 86 ? 1.932 30.722 13.784 1.00 57.00 86 HIS A N 1
ATOM 663 C CA . HIS A 1 86 ? 3.207 31.245 14.289 1.00 57.00 86 HIS A CA 1
ATOM 664 C C . HIS A 1 86 ? 3.184 31.858 15.710 1.00 57.00 86 HIS A C 1
ATOM 666 O O . HIS A 1 86 ? 4.251 32.143 16.253 1.00 57.00 86 HIS A O 1
ATOM 672 N N . GLU A 1 87 ? 2.004 32.068 16.297 1.00 54.69 87 GLU A N 1
ATOM 673 C CA . GLU A 1 87 ? 1.784 32.671 17.613 1.00 54.69 87 GLU A CA 1
ATOM 674 C C . GLU A 1 87 ? 1.837 31.670 18.787 1.00 54.69 87 GLU A C 1
ATOM 676 O O . GLU A 1 87 ? 2.152 32.088 19.897 1.00 54.69 87 GLU A O 1
ATOM 681 N N . ASP A 1 88 ? 1.662 30.360 18.562 1.00 52.84 88 ASP A N 1
ATOM 682 C CA . ASP A 1 88 ? 1.634 29.355 19.650 1.00 52.84 88 ASP A CA 1
ATOM 683 C C . ASP A 1 88 ? 2.977 28.628 19.877 1.00 52.84 88 ASP A C 1
ATOM 685 O O . ASP A 1 88 ? 3.108 27.736 20.717 1.00 52.84 88 ASP A O 1
ATOM 689 N N . VAL A 1 89 ? 4.028 29.014 19.149 1.00 55.44 89 VAL A N 1
ATOM 690 C CA . VAL A 1 89 ? 5.320 28.309 19.154 1.00 55.44 89 VAL A CA 1
ATOM 691 C C . VAL A 1 89 ? 6.280 28.928 20.172 1.00 55.44 89 VAL A C 1
ATOM 693 O O . VAL A 1 89 ? 7.286 29.534 19.804 1.00 55.44 89 VAL A O 1
ATOM 696 N N . THR A 1 90 ? 6.001 28.775 21.469 1.00 54.44 90 THR A N 1
ATOM 697 C CA . THR A 1 90 ? 7.011 29.074 22.507 1.00 54.44 90 THR A CA 1
ATOM 698 C C . THR A 1 90 ? 7.422 27.886 23.378 1.00 54.44 90 THR A C 1
ATOM 700 O O . THR A 1 90 ? 8.512 27.942 23.940 1.00 54.44 90 THR A O 1
ATOM 703 N N . GLU A 1 91 ? 6.690 26.763 23.391 1.00 52.94 91 GLU A N 1
ATOM 704 C CA . GLU A 1 91 ? 7.063 25.599 24.226 1.00 52.94 91 GLU A CA 1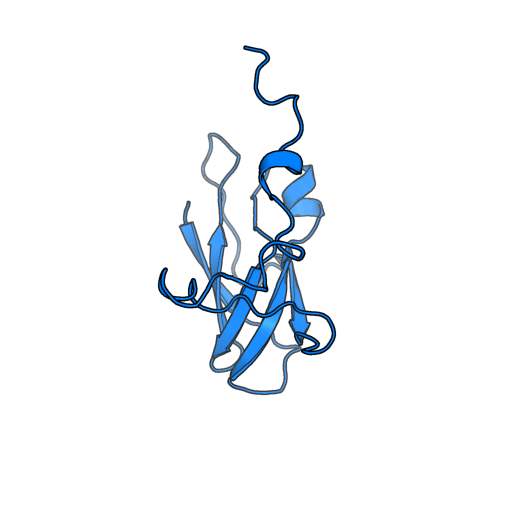
ATOM 705 C C . GLU A 1 91 ? 7.446 24.316 23.461 1.00 52.94 91 GLU A C 1
ATOM 707 O O . GLU A 1 91 ? 8.207 23.498 23.976 1.00 52.94 91 GLU A O 1
ATOM 712 N N . GLU A 1 92 ? 7.019 24.130 22.207 1.00 49.44 92 GLU A N 1
ATOM 713 C CA . GLU A 1 92 ? 7.139 22.824 21.527 1.00 49.44 92 GLU A CA 1
ATOM 714 C C . GLU A 1 92 ? 8.354 22.679 20.587 1.00 49.44 92 GLU A C 1
ATOM 716 O O . GLU A 1 92 ? 8.432 21.772 19.760 1.00 49.44 92 GLU A O 1
ATOM 721 N N . ARG A 1 93 ? 9.365 23.546 20.705 1.00 49.66 93 ARG A N 1
ATOM 722 C CA . ARG A 1 93 ? 10.572 23.474 19.852 1.00 49.66 93 ARG A CA 1
ATOM 723 C C . ARG A 1 93 ? 11.530 22.325 20.191 1.00 49.66 93 ARG A C 1
ATOM 725 O O . ARG A 1 93 ? 12.443 22.066 19.417 1.00 49.66 93 ARG A O 1
ATOM 732 N N . ALA A 1 94 ? 11.327 21.616 21.302 1.00 49.47 94 ALA A N 1
ATOM 733 C CA . ALA A 1 94 ? 12.214 20.530 21.731 1.00 49.47 94 ALA A CA 1
ATOM 734 C C . ALA A 1 94 ? 11.850 19.139 21.167 1.00 49.47 94 ALA A C 1
ATOM 736 O O . ALA A 1 94 ? 12.586 18.185 21.406 1.00 49.47 94 ALA A O 1
ATOM 737 N N . ARG A 1 95 ? 10.724 18.993 20.448 1.00 53.00 95 ARG A N 1
ATOM 738 C CA . ARG A 1 95 ? 10.232 17.685 19.958 1.00 53.00 95 ARG A CA 1
ATOM 739 C C . ARG A 1 95 ? 10.242 17.509 18.444 1.00 53.00 95 ARG A C 1
ATOM 741 O O . ARG A 1 95 ? 9.978 16.405 17.973 1.00 5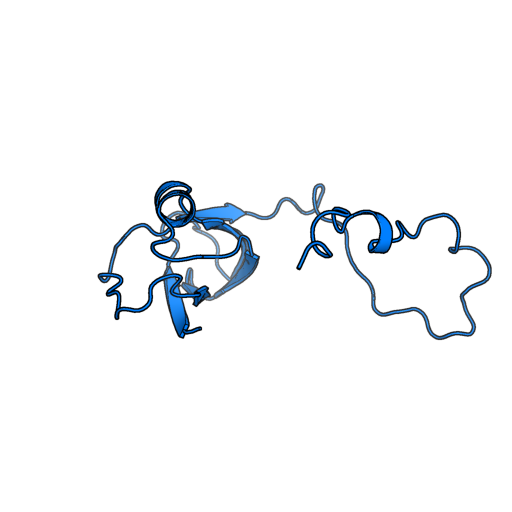3.00 95 ARG A O 1
ATOM 748 N N . PHE A 1 96 ? 10.564 18.548 17.680 1.00 52.44 96 PHE A N 1
ATOM 749 C CA . PHE A 1 96 ? 10.693 18.400 16.237 1.00 52.44 96 PHE A CA 1
ATOM 750 C C . PHE A 1 96 ? 11.982 17.645 15.917 1.00 52.44 96 PHE A C 1
ATOM 752 O O . PHE A 1 96 ? 13.084 18.168 16.067 1.00 52.44 96 PHE A O 1
ATOM 759 N N . ILE A 1 97 ? 11.83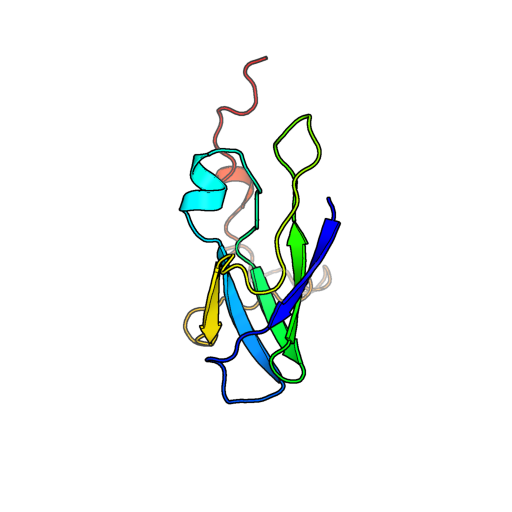0 16.394 15.480 1.00 56.97 97 ILE A N 1
ATOM 760 C CA . ILE A 1 97 ? 12.892 15.691 14.768 1.00 56.97 97 ILE A CA 1
ATOM 761 C C . ILE A 1 97 ? 13.094 16.453 13.462 1.00 56.97 97 ILE A C 1
ATOM 763 O O . ILE A 1 97 ? 12.205 16.501 12.612 1.00 56.97 97 ILE A O 1
ATOM 767 N N . ASP A 1 98 ? 14.255 17.082 13.334 1.00 46.03 98 ASP A N 1
ATOM 768 C CA . ASP A 1 98 ? 14.668 17.732 12.104 1.00 46.03 98 ASP A CA 1
ATOM 769 C C . ASP A 1 98 ? 14.915 16.653 11.036 1.00 46.03 98 ASP A C 1
ATOM 771 O O . ASP A 1 98 ? 15.945 15.973 11.024 1.00 46.03 98 ASP A O 1
ATOM 775 N N . TYR A 1 99 ? 13.935 16.455 10.149 1.00 51.66 99 TYR A N 1
ATOM 776 C CA . TYR A 1 99 ? 14.013 15.489 9.048 1.00 51.66 99 TYR A CA 1
ATOM 777 C C . TYR A 1 99 ? 15.167 15.787 8.076 1.00 51.66 99 TYR A C 1
ATOM 779 O O . TYR A 1 99 ? 15.551 14.907 7.302 1.00 51.66 99 TYR A O 1
ATOM 787 N N . THR A 1 100 ? 15.774 16.979 8.150 1.00 52.59 100 THR A N 1
ATOM 788 C CA . THR A 1 100 ? 16.976 17.343 7.386 1.00 52.59 100 THR A CA 1
ATOM 789 C C . THR A 1 100 ? 18.170 16.437 7.722 1.00 52.59 100 THR A C 1
ATOM 791 O O . THR A 1 100 ? 19.041 16.241 6.881 1.00 52.59 100 THR A O 1
ATOM 794 N N . LEU A 1 101 ? 18.184 15.799 8.902 1.00 48.50 101 LEU A N 1
ATOM 795 C CA . LEU A 1 101 ? 19.229 14.851 9.317 1.00 48.50 101 LEU A CA 1
ATOM 796 C C . LEU A 1 101 ? 19.006 13.405 8.829 1.00 48.50 101 LEU A C 1
ATOM 798 O O . LEU A 1 101 ? 19.897 12.572 8.986 1.00 48.50 101 LEU A O 1
ATOM 802 N N . MET A 1 102 ? 17.841 13.082 8.252 1.00 48.72 102 MET A N 1
ATOM 803 C CA . MET A 1 102 ? 17.512 11.722 7.788 1.00 48.72 102 MET A CA 1
ATOM 804 C C . MET A 1 102 ? 17.729 11.495 6.287 1.00 48.72 102 MET A C 1
ATOM 806 O O . MET A 1 102 ? 17.663 10.353 5.826 1.00 48.72 102 MET A O 1
ATOM 810 N N . LEU A 1 103 ? 18.010 12.545 5.515 1.00 45.88 103 LEU A N 1
ATOM 811 C CA . LEU A 1 103 ? 18.494 12.389 4.148 1.00 45.88 103 LEU A CA 1
ATOM 812 C C . LEU A 1 103 ? 19.975 12.003 4.222 1.00 45.88 103 LEU A C 1
ATOM 814 O O . LEU A 1 103 ? 20.814 12.792 4.647 1.00 45.88 103 LEU A O 1
ATOM 818 N N . ALA A 1 104 ? 20.285 10.756 3.866 1.00 47.41 104 ALA A N 1
ATOM 819 C CA . ALA A 1 104 ? 21.654 10.253 3.829 1.00 47.41 104 ALA A CA 1
ATOM 820 C C . ALA A 1 104 ? 22.571 11.204 3.022 1.00 47.41 104 ALA A C 1
ATOM 822 O O . ALA A 1 104 ? 22.164 11.673 1.956 1.00 47.41 104 ALA A O 1
ATOM 823 N N . PRO A 1 105 ? 23.816 11.459 3.469 1.00 47.72 105 PRO A N 1
ATOM 824 C CA . PRO A 1 105 ? 24.720 12.422 2.831 1.00 47.72 105 PRO A CA 1
ATOM 825 C C . PRO A 1 105 ? 25.224 12.000 1.438 1.00 47.72 105 PRO A C 1
ATOM 827 O O . PRO A 1 105 ? 25.961 12.743 0.803 1.00 47.72 105 PRO A O 1
ATOM 830 N N . THR A 1 106 ? 24.831 10.835 0.923 1.00 52.94 106 THR A N 1
ATOM 831 C CA . THR A 1 106 ? 25.311 10.282 -0.353 1.00 52.94 106 THR A CA 1
ATOM 832 C C . THR A 1 106 ? 24.508 10.706 -1.588 1.00 52.94 106 THR A C 1
ATOM 834 O O . THR A 1 106 ? 24.669 10.107 -2.646 1.00 52.94 106 THR A O 1
ATOM 837 N N . LEU A 1 107 ? 23.664 11.740 -1.504 1.00 48.44 107 LEU A N 1
ATOM 838 C CA . LEU A 1 107 ? 22.966 12.290 -2.680 1.00 48.44 107 LEU A CA 1
ATOM 839 C C . LEU A 1 107 ? 23.724 13.416 -3.409 1.00 48.44 107 LEU A C 1
ATOM 841 O O . LEU A 1 107 ? 23.212 13.913 -4.405 1.00 48.44 107 LEU A O 1
ATOM 845 N N . ASN A 1 108 ? 24.935 13.775 -2.968 1.00 45.25 108 ASN A N 1
ATOM 846 C CA . ASN A 1 108 ? 25.756 14.826 -3.587 1.00 45.25 108 ASN A CA 1
ATOM 847 C C . ASN A 1 108 ? 27.137 14.322 -4.054 1.00 45.25 108 ASN A C 1
ATOM 849 O O . ASN A 1 108 ? 28.141 14.996 -3.839 1.00 45.25 108 ASN A O 1
ATOM 853 N N . GLU A 1 109 ? 27.203 13.153 -4.689 1.00 50.00 109 GLU A N 1
ATOM 854 C CA . GLU A 1 109 ? 28.339 12.824 -5.560 1.00 50.00 109 GLU A CA 1
ATOM 855 C C . GLU A 1 109 ? 27.823 12.619 -6.987 1.00 50.00 109 GLU A C 1
ATOM 857 O O . GLU A 1 109 ? 27.462 11.512 -7.388 1.00 50.00 109 GLU A O 1
ATOM 862 N N . GLU A 1 110 ? 27.761 13.729 -7.723 1.00 42.41 110 GLU A N 1
ATOM 863 C CA . GLU A 1 110 ? 27.815 13.780 -9.186 1.00 42.41 110 GLU A CA 1
ATOM 864 C C . GLU A 1 110 ? 28.916 14.769 -9.590 1.00 42.41 110 GLU A C 1
ATOM 866 O O . GLU A 1 110 ? 28.995 15.850 -8.956 1.00 42.41 110 GLU A O 1
#

Sequence (110 aa):
MAKIRISSPRVTDNNVDVIVESNKFLLMRREVAIPSTIMTLLNKSGELWVANGHNQHRCIPKGMRIGYAELVNPTCVNTLSEPLSHEDVTEERARFIDYTLMLAPTLNEE

pLDDT: mean 72.68, std 14.66, range [42.41, 89.62]

Secondary structure (DSSP, 8-state):
-EEEEEE-TT--SSSEEEEEEEPHHHHHTTSEE---EEEEEBTTEEEEEEEE-SSS-----TT---EEEEE--GGG----PPPPPTTSTTSGGGS---GGGSS-GGG---

Mean predicted aligned error: 13.13 Å

Organism: Araneus ventricosus (NCBI:txid182803)

Solvent-accessible surface area (backbone atoms only — not comparable to full-atom values): 7256 Å² total; per-residue (Å²): 117,48,80,44,81,46,73,44,88,85,53,84,62,66,68,41,51,24,39,33,41,44,36,63,73,38,52,77,66,52,54,38,45,49,66,71,43,78,45,64,22,55,81,31,26,41,76,46,68,32,36,69,65,47,100,61,94,78,86,80,62,90,89,62,84,64,50,50,75,42,75,59,57,74,94,78,55,86,85,82,72,79,81,74,63,88,86,74,75,84,76,68,82,88,71,69,77,65,65,79,76,71,60,68,85,80,82,77,82,128

Nearest PDB structures (foldseek):
  6ljj-assembly1_A  TM=5.756E-01  e=6.991E-01  Sus scrofa
  6tda-assembly1_P  TM=2.232E-01  e=5.183E+00  Saccharomyces cerevisiae S288C

Foldseek 3Di:
DDKDKDFAPPDPDAFFKWFWDFDVVCVVVLAKDWDGDIDTHHVRMDMGDIDGSDPDDDDDDPPDRGTHIDGDDPVPDDDDDDPDPPVPPDPPPVPDPPCVVVPPPPPPDD

Radius of gyration: 18.34 Å; Cα contacts (8 Å, |Δi|>4): 134; chains: 1; bounding box: 44×43×46 Å

=== Feature glossary ===
Key to the feature types in this record:

— What the protein is —

Primary structure: the covalent order of the twenty standard amino acids along the backbone. Two proteins with the same sequence will (almost always) fold to the same structure; two with 30% identity often share a fold but not the details.

Database cross-references. InterPro integrates a dozen domain/family signature databases into unified entries with residue-range hits. GO terms attach function/process/location labels with evidence codes. CATH codes position the fold in a four-level structural taxonomy. Organism is the NCBI-taxonomy species name.

— Where its atoms are —

The mmCIF block holds the 3D Cartesian coordinates of each backbone atom (N, Cα, C, O) in ångströms. mmCIF is the PDB's canonical archive format — a tagged-loop text representation of the atomic model.

Six rendered views show the 3D structure from the faces of a cube — i.e. along ±x, ±y, ±z. Rendering representation is drawn randomly per protein from cartoon (secondary-structure ribbons), sticks (backbone bonds), or molecular surface; coloring is either N→C rainbow (blue at the N-terminus through red at the C-terminus) or one color per chain.

— Local backbone conformation —

DSSP 8-state secondary structure assigns each residue one of H (α-helix), G (3₁₀-helix), I (π-helix), E (extended β-strand), B (isolated β-bridge), T (hydrogen-bonded turn), S (bend), or '-' (coil). The assignment is computed from backbone hydrogen-bond geometry via the Kabsch–Sander algorithm.

P-SEA three-state annotation labels each residue as helix, strand, or coil based purely on the geometry of the Cα trace. It serves as a fallback when the full backbone (and thus DSSP) is unavailable.

The φ/ψ torsion pair specifies the backbone conformation at each residue. φ rotates about the N–Cα bond, ψ about the Cα–C bond. Steric clashes forbid most of the (φ, ψ) plane — the allowed regions (α-helix basin, β-sheet basin, left-handed helix) are the Ramachandran-allowed regions.

— Global shape and packing —

The geometric summary reports three shape descriptors. Rg (radius of gyration) measures how spread out the Cα atoms are about their centre of mass; compact globular proteins have small Rg, elongated or unfolded ones large. Cα contacts (<8 Å, |i−j|>4) count long-range residue pairs in spatial proximity — high for tightly packed folds, near zero for rods or random coil. The bounding-box extents give the protein's footprint along x, y, z in Å.

Accessible surface area quantifies burial. A residue with SASA near zero is packed into the hydrophobic core; one with SASA >100 Å² sits on the surface. Computed here via the Shrake–Rupley numerical algorithm with a 1.4 Å probe.

Plot images: a contact map (which residues are close in 3D, as an N×N binary image), a Ramachandran scatter (backbone torsion angles, revealing secondary-structure composition at a glance), and — for AlphaFold structures — a PAE heatmap (pairwise prediction confidence).

— Structural neighborhood —

The Foldseek 3Di string encodes local tertiary geometry as a 20-letter alphabet — one character per residue — derived from the relative positions of nearby Cα atoms. Unlike the amino-acid sequence, 3Di is a direct function of the 3D structure, so two proteins with the same fold have similar 3Di strings even at low sequence identity.

Nearest PDB neighbors are the top structural matches found by Foldseek when searching this structure against the entire Protein Data Bank. Each hit reports a TM-score (0 to 1; >0.5 almost always implies the same fold) and an E-value. These are *structural* homologs — they may share no detectable sequence similarity.

— Confidence and disorder —

For AlphaFold models, the B-factor field carries pLDDT — the model's own estimate of local accuracy on a 0–100 scale. Regions with pLDDT<50 should be treated as essentially unmodeled; they often correspond to intrinsically disordered segments.

B-factor (Debye–Waller factor) reflects atomic displacement in the crystal lattice. It is an experimental observable (units Å²), not a prediction; low values mean the atom is pinned down, high values mean it moves or is heterogeneous across the crystal.

Predicted aligned error is AlphaFold's pairwise confidence. Unlike pLDDT (per-residue), PAE is per-residue-pair and captures whether two parts of the structure are correctly placed relative to each other. Units are ångströms of expected positional error.